Protein AF-A0A949XY39-F1 (afdb_monomer)

Secondary structure (DSSP, 8-state):
-------------SSS-TT---SSHHHHHHHHHHHHT----SHHHHHHHHHHHHHHHHHHHHHHHHHHHHHHH-TT-HHHHT-

Radius of gyration: 17.5 Å; Cα contacts (8 Å, |Δi|>4): 34; chains: 1; bounding box: 54×21×43 Å

Sequence (83 aa):
MSIVAYVPQTFPRRWLPADAPLTTWGQIEPWYRRLLDRPIDSARALEDWLFDVGELNGAVGQEGVRRYIAMTCQTDDPEREAA

Nearest PDB structures (foldseek):
  8h1j-assembly1_A  TM=6.713E-01  e=9.057E+00  Deinococcus radiodurans R1 = ATCC 13939 = DSM 20539

Structure (mmCIF, N/CA/C/O backbone):
data_AF-A0A949XY39-F1
#
_entry.id   AF-A0A949XY39-F1
#
loop_
_atom_site.group_PDB
_atom_site.id
_atom_site.type_symbol
_atom_site.label_atom_id
_atom_site.label_alt_id
_atom_site.label_comp_id
_atom_site.label_asym_id
_atom_site.label_entity_id
_atom_site.label_seq_id
_atom_site.pdbx_PDB_ins_code
_atom_site.Cartn_x
_atom_site.Cartn_y
_atom_site.Cartn_z
_atom_site.occupancy
_atom_site.B_iso_or_equiv
_atom_site.auth_seq_id
_atom_site.auth_comp_id
_atom_site.auth_asym_id
_atom_site.auth_atom_id
_atom_site.pdbx_PDB_model_num
ATOM 1 N N . MET A 1 1 ? 40.040 -16.921 9.697 1.00 59.66 1 MET A N 1
ATOM 2 C CA . MET A 1 1 ? 39.088 -15.791 9.684 1.00 59.66 1 MET A CA 1
ATOM 3 C C . MET A 1 1 ? 37.695 -16.390 9.561 1.00 59.66 1 MET A C 1
ATOM 5 O O . MET A 1 1 ? 37.433 -17.014 8.544 1.00 59.66 1 MET A O 1
ATOM 9 N N . SER A 1 2 ? 36.866 -16.341 10.607 1.00 69.06 2 SER A N 1
ATOM 10 C CA . SER A 1 2 ? 35.503 -16.888 10.530 1.00 69.06 2 SER A CA 1
ATOM 11 C C . SER A 1 2 ? 34.617 -15.863 9.831 1.00 69.06 2 SER A C 1
ATOM 13 O O . SER A 1 2 ? 34.506 -14.734 10.306 1.00 69.06 2 SER A O 1
ATOM 15 N N . ILE A 1 3 ? 34.065 -16.218 8.673 1.00 77.12 3 ILE A N 1
ATOM 16 C CA . ILE A 1 3 ? 33.174 -15.342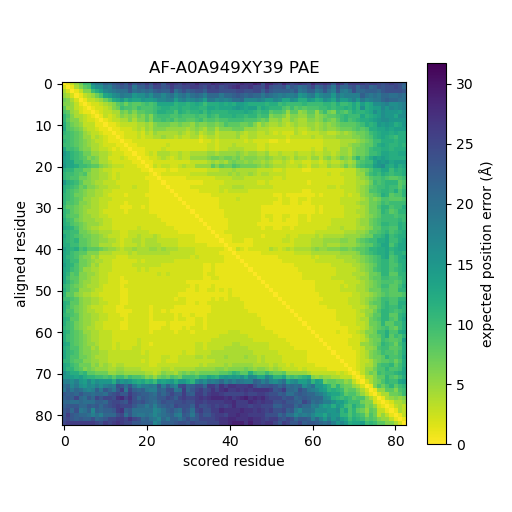 7.911 1.00 77.12 3 ILE A CA 1
ATOM 17 C C . ILE A 1 3 ? 31.767 -15.591 8.446 1.00 77.12 3 ILE A C 1
ATOM 19 O O . ILE A 1 3 ? 31.182 -16.643 8.199 1.00 77.12 3 ILE A O 1
ATOM 23 N N . VAL A 1 4 ? 31.232 -14.641 9.209 1.00 79.94 4 VAL A N 1
ATOM 24 C CA . VAL A 1 4 ? 29.809 -14.650 9.556 1.00 79.94 4 VAL A CA 1
ATOM 25 C C . VAL A 1 4 ? 29.056 -14.143 8.332 1.00 79.94 4 VAL A C 1
ATOM 27 O O . VAL A 1 4 ? 29.208 -12.986 7.943 1.00 79.94 4 VAL A O 1
ATOM 30 N N . ALA A 1 5 ? 28.280 -15.018 7.697 1.00 84.31 5 ALA A N 1
ATOM 31 C CA . ALA A 1 5 ? 27.382 -14.617 6.625 1.00 84.31 5 ALA A CA 1
ATOM 32 C C . ALA A 1 5 ? 26.279 -13.718 7.199 1.00 84.31 5 ALA A C 1
ATOM 34 O O . ALA A 1 5 ? 25.625 -14.071 8.181 1.00 84.31 5 ALA A O 1
ATOM 35 N N . TYR A 1 6 ? 26.074 -12.552 6.588 1.00 86.56 6 TYR A N 1
ATOM 36 C CA . TYR A 1 6 ? 24.939 -11.698 6.912 1.00 86.56 6 TYR A CA 1
ATOM 37 C C . TYR A 1 6 ? 23.645 -12.374 6.452 1.00 86.56 6 TYR A C 1
ATOM 39 O O . TYR A 1 6 ? 23.497 -12.702 5.274 1.00 86.56 6 TYR A O 1
ATOM 47 N N . VAL A 1 7 ? 22.707 -12.557 7.381 1.00 88.75 7 VAL A N 1
ATOM 48 C CA . VAL A 1 7 ? 21.342 -12.996 7.087 1.00 88.75 7 VAL A CA 1
ATOM 49 C C . VAL A 1 7 ? 20.411 -11.822 7.395 1.00 88.75 7 VAL A C 1
ATOM 51 O O . VAL A 1 7 ? 20.297 -11.444 8.565 1.00 88.75 7 VAL A O 1
ATOM 54 N N . PRO A 1 8 ? 19.771 -11.205 6.387 1.00 86.31 8 PRO A N 1
ATOM 55 C CA . PRO A 1 8 ? 18.843 -10.111 6.631 1.00 86.31 8 PRO A CA 1
ATOM 56 C C . PRO A 1 8 ? 17.610 -10.607 7.387 1.00 86.31 8 PRO A C 1
ATOM 58 O O . PRO A 1 8 ? 17.105 -11.705 7.142 1.00 86.31 8 PRO A O 1
ATOM 61 N N . GLN A 1 9 ? 17.091 -9.768 8.283 1.00 88.56 9 GLN A N 1
ATOM 62 C CA . GLN A 1 9 ? 15.765 -9.990 8.853 1.00 88.56 9 GLN A CA 1
ATOM 63 C C . GLN A 1 9 ? 14.713 -9.872 7.747 1.00 88.56 9 GLN A C 1
ATOM 65 O O . GLN A 1 9 ? 14.808 -9.003 6.879 1.00 88.56 9 GLN A O 1
ATOM 70 N N . THR A 1 10 ? 13.715 -10.752 7.780 1.00 85.25 10 THR A N 1
ATOM 71 C CA . THR A 1 10 ? 12.623 -10.764 6.804 1.00 85.25 10 THR A CA 1
ATOM 72 C C . THR A 1 10 ? 11.321 -10.353 7.474 1.00 85.25 10 THR A C 1
ATOM 74 O O . THR A 1 10 ? 11.059 -10.701 8.623 1.00 85.25 10 THR A O 1
ATOM 77 N N . PHE A 1 11 ? 10.506 -9.604 6.738 1.00 83.62 11 PHE A N 1
ATOM 78 C CA . PHE A 1 11 ? 9.193 -9.143 7.174 1.00 83.62 11 PHE A CA 1
ATOM 79 C C . PHE A 1 11 ? 8.181 -9.605 6.123 1.00 83.62 11 PHE A C 1
ATOM 81 O O . PHE A 1 11 ? 7.960 -8.896 5.139 1.00 83.62 11 PHE A O 1
ATOM 88 N N . PRO A 1 12 ? 7.660 -10.842 6.236 1.00 88.81 12 PRO A N 1
ATOM 89 C CA . PRO A 1 12 ? 6.720 -11.367 5.256 1.00 88.81 12 PRO A CA 1
ATOM 90 C C . PRO A 1 12 ? 5.424 -10.557 5.282 1.00 88.81 12 PRO A C 1
ATOM 92 O O . PRO A 1 12 ? 4.967 -10.145 6.350 1.00 88.81 12 PRO A O 1
ATOM 95 N N . ARG A 1 13 ? 4.829 -10.365 4.100 1.00 91.25 13 ARG A N 1
ATOM 96 C CA . ARG A 1 13 ? 3.530 -9.701 3.968 1.00 91.25 13 ARG A CA 1
ATOM 97 C C . ARG A 1 13 ? 2.458 -10.512 4.690 1.00 91.25 13 ARG A C 1
ATOM 99 O O . ARG A 1 13 ? 2.450 -11.742 4.611 1.00 91.25 13 ARG A O 1
ATOM 106 N N . ARG A 1 14 ? 1.573 -9.824 5.402 1.00 92.44 14 ARG A N 1
ATOM 107 C CA . ARG A 1 14 ? 0.496 -10.421 6.200 1.00 92.44 14 ARG A CA 1
ATOM 108 C C . ARG A 1 14 ? -0.877 -10.137 5.616 1.00 92.44 14 ARG A C 1
ATOM 110 O O . ARG A 1 14 ? -1.766 -10.973 5.759 1.00 92.44 14 ARG A O 1
ATOM 117 N N . TRP A 1 15 ? -1.052 -8.984 4.985 1.00 95.38 15 TRP A N 1
ATOM 118 C CA . TRP A 1 15 ? -2.334 -8.527 4.464 1.00 95.38 15 TRP A CA 1
ATOM 119 C C . TRP A 1 15 ? -2.385 -8.584 2.937 1.00 95.38 15 TRP A C 1
ATOM 121 O O . TRP A 1 15 ? -3.355 -9.065 2.348 1.00 95.38 15 TRP A O 1
ATOM 131 N N . LEU A 1 16 ? -1.318 -8.132 2.288 1.00 95.31 16 LEU A N 1
ATOM 132 C CA . LEU A 1 16 ? -1.154 -8.151 0.849 1.00 95.31 16 LEU A CA 1
ATOM 133 C C . LEU A 1 16 ? -0.583 -9.510 0.396 1.00 95.31 16 LEU A C 1
ATOM 135 O O . LEU A 1 16 ? 0.400 -9.984 0.971 1.00 95.31 16 LEU A O 1
ATOM 139 N N . PRO A 1 17 ? -1.114 -10.130 -0.675 1.00 94.62 17 PRO A N 1
ATOM 140 C CA . PRO A 1 17 ? -0.504 -11.315 -1.268 1.00 94.62 17 PRO A CA 1
ATOM 141 C C . PRO A 1 17 ? 0.972 -11.090 -1.627 1.00 94.62 17 PRO A C 1
ATOM 143 O O . PRO A 1 17 ? 1.375 -10.017 -2.095 1.00 94.62 17 PRO A O 1
ATOM 146 N N . ALA A 1 18 ? 1.797 -12.116 -1.412 1.00 88.94 18 ALA A N 1
ATOM 147 C CA . ALA A 1 18 ? 3.234 -12.061 -1.683 1.00 88.94 18 ALA A CA 1
ATOM 148 C C . ALA A 1 18 ? 3.545 -11.777 -3.164 1.00 88.94 18 ALA A C 1
ATOM 150 O O . ALA A 1 18 ? 4.511 -11.084 -3.473 1.00 88.94 18 ALA A O 1
ATOM 151 N N . ASP A 1 19 ? 2.691 -12.264 -4.058 1.00 89.12 19 ASP A N 1
ATOM 152 C CA . ASP A 1 19 ? 2.775 -12.177 -5.514 1.00 89.12 19 ASP A CA 1
ATOM 153 C C . ASP A 1 19 ? 1.845 -11.111 -6.118 1.00 89.12 19 ASP A C 1
ATOM 155 O O . ASP A 1 19 ? 1.659 -11.076 -7.333 1.00 89.12 19 ASP A O 1
ATOM 159 N N . ALA A 1 20 ? 1.270 -10.224 -5.293 1.00 90.81 20 ALA A N 1
ATOM 160 C CA . ALA A 1 20 ? 0.402 -9.153 -5.776 1.00 90.81 20 ALA A CA 1
ATOM 161 C C . ALA A 1 20 ? 1.130 -8.311 -6.846 1.00 90.81 20 ALA A C 1
ATOM 163 O O . ALA A 1 20 ? 2.163 -7.703 -6.535 1.00 90.81 20 ALA A O 1
ATOM 164 N N . PRO A 1 21 ? 0.615 -8.245 -8.090 1.00 89.06 21 PRO A N 1
ATOM 165 C CA . PRO A 1 21 ? 1.233 -7.444 -9.132 1.00 89.06 21 PRO A CA 1
ATOM 166 C C . PRO A 1 21 ? 0.955 -5.971 -8.823 1.00 89.06 21 PRO A C 1
ATOM 168 O O . PRO A 1 21 ? -0.194 -5.547 -8.795 1.00 89.06 21 PRO A O 1
ATOM 171 N N . LEU A 1 22 ? 1.998 -5.195 -8.535 1.00 94.94 22 LEU A N 1
ATOM 172 C CA . LEU A 1 22 ? 1.903 -3.767 -8.206 1.00 94.94 22 LEU A CA 1
ATOM 173 C C . LEU A 1 22 ? 2.628 -2.933 -9.264 1.00 94.94 22 LEU A C 1
ATOM 175 O O . LEU A 1 22 ? 3.424 -2.049 -8.954 1.00 94.94 22 LEU A O 1
ATOM 179 N N . THR A 1 23 ? 2.404 -3.265 -10.537 1.00 93.88 23 THR A N 1
ATOM 180 C CA . THR A 1 23 ? 3.165 -2.690 -11.652 1.00 93.88 23 THR A CA 1
ATOM 181 C C . THR A 1 23 ? 2.412 -1.610 -12.414 1.00 93.88 23 THR A C 1
ATOM 183 O O . THR A 1 23 ? 3.018 -0.840 -13.157 1.00 93.88 23 THR A O 1
ATOM 186 N N . THR A 1 24 ? 1.102 -1.519 -12.241 1.00 95.56 24 THR A N 1
ATOM 187 C CA . THR A 1 24 ? 0.278 -0.501 -12.895 1.00 95.56 24 THR A CA 1
ATOM 188 C C . THR A 1 24 ? -0.710 0.077 -11.903 1.00 95.56 24 THR A C 1
ATOM 190 O O . THR A 1 24 ? -1.121 -0.597 -10.956 1.00 95.56 24 THR A O 1
ATOM 193 N N . TRP A 1 25 ? -1.144 1.316 -12.139 1.00 95.12 25 TRP A N 1
ATOM 194 C CA . TRP A 1 25 ? -2.140 1.947 -11.278 1.00 95.12 25 TRP A CA 1
ATOM 195 C C . TRP A 1 25 ? -3.419 1.107 -11.156 1.00 95.12 25 TRP A C 1
ATOM 197 O O . TRP A 1 25 ? -3.908 0.914 -10.050 1.00 95.12 25 TRP A O 1
ATOM 207 N N . GLY A 1 26 ? -3.896 0.504 -12.251 1.00 97.38 26 GLY A N 1
ATOM 208 C CA . GLY A 1 26 ? -5.090 -0.350 -12.233 1.00 97.38 26 GLY A CA 1
ATOM 209 C C . GLY A 1 26 ? -4.983 -1.580 -11.320 1.00 97.38 26 GLY A C 1
ATOM 210 O O . GLY A 1 26 ? -6.001 -2.076 -10.847 1.00 97.38 26 GLY A O 1
ATOM 211 N N . GLN A 1 27 ? -3.769 -2.058 -11.031 1.00 96.25 27 GLN A N 1
ATOM 212 C CA . GLN A 1 27 ? -3.547 -3.142 -10.070 1.00 96.25 27 GLN A CA 1
ATOM 213 C C . GLN A 1 27 ? -3.353 -2.635 -8.635 1.00 96.25 27 GLN A C 1
ATOM 215 O O . GLN A 1 27 ? -3.699 -3.336 -7.687 1.00 96.25 27 GLN A O 1
ATOM 220 N N . ILE A 1 28 ? -2.797 -1.432 -8.475 1.00 97.44 28 ILE A N 1
ATOM 221 C CA . ILE A 1 28 ? -2.484 -0.815 -7.180 1.00 97.44 28 ILE A CA 1
ATOM 222 C C . ILE A 1 28 ? -3.740 -0.204 -6.544 1.00 97.44 28 ILE A C 1
ATOM 224 O O . ILE A 1 28 ? -4.024 -0.429 -5.368 1.00 97.44 28 ILE A O 1
ATOM 228 N N . GL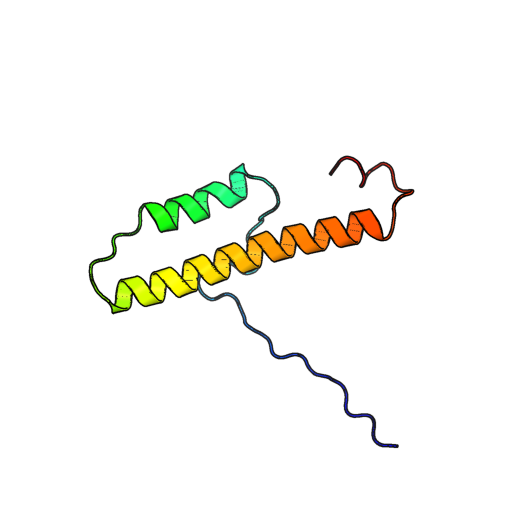U A 1 29 ? -4.515 0.546 -7.325 1.00 97.69 29 GLU A N 1
ATOM 229 C CA . GLU A 1 29 ? -5.681 1.304 -6.873 1.00 97.69 29 GLU A CA 1
ATOM 230 C C . GLU A 1 29 ? -6.691 0.481 -6.057 1.00 97.69 29 GLU A C 1
ATOM 232 O O . GLU A 1 29 ? -7.121 0.962 -5.003 1.00 97.69 29 GLU A O 1
ATOM 237 N N . PRO A 1 30 ? -7.066 -0.752 -6.460 1.00 97.62 30 PRO A N 1
ATOM 238 C CA . PRO A 1 30 ? -8.041 -1.535 -5.707 1.00 97.62 30 PRO A CA 1
ATOM 239 C C . PRO A 1 30 ? -7.610 -1.808 -4.261 1.00 97.62 30 PRO A C 1
ATOM 241 O O . PRO A 1 30 ? -8.465 -1.907 -3.383 1.00 97.62 30 PRO A O 1
ATOM 244 N N . TRP A 1 31 ? -6.306 -1.902 -3.985 1.00 97.50 31 TRP A N 1
ATOM 245 C CA . TRP A 1 31 ? -5.791 -2.107 -2.629 1.00 97.50 31 TRP A CA 1
ATOM 246 C C . TRP A 1 31 ? -5.944 -0.862 -1.764 1.00 97.50 31 TRP A C 1
ATOM 248 O O . TRP A 1 31 ? -6.384 -0.967 -0.620 1.00 97.50 31 TRP A O 1
ATOM 258 N N . TYR A 1 32 ? -5.668 0.317 -2.322 1.00 97.69 32 TYR A N 1
ATOM 259 C CA . TYR A 1 32 ? -5.915 1.573 -1.618 1.00 97.69 32 TYR A CA 1
ATOM 260 C C . TYR A 1 32 ? -7.406 1.802 -1.380 1.00 97.69 32 TYR A C 1
ATOM 262 O O . TYR A 1 32 ? -7.783 2.170 -0.272 1.00 97.69 32 TYR A O 1
ATOM 270 N N . ARG A 1 33 ? -8.273 1.504 -2.358 1.00 98.25 33 ARG A N 1
ATOM 271 C CA . ARG A 1 33 ? -9.730 1.590 -2.155 1.00 98.25 33 ARG A CA 1
ATOM 272 C C . ARG A 1 33 ? -10.209 0.670 -1.031 1.00 98.25 33 ARG A C 1
ATOM 274 O O . ARG A 1 33 ? -10.935 1.124 -0.160 1.00 98.25 33 ARG A O 1
ATOM 281 N N . ARG A 1 34 ? -9.714 -0.573 -0.954 1.00 97.31 34 ARG A N 1
ATOM 282 C CA . ARG A 1 34 ? -10.021 -1.488 0.166 1.00 97.31 34 ARG A CA 1
ATOM 283 C C . ARG A 1 34 ? -9.636 -0.932 1.538 1.00 97.31 34 ARG A C 1
ATOM 285 O O . ARG A 1 34 ? -10.281 -1.289 2.519 1.00 97.31 34 ARG A O 1
ATOM 292 N N . LEU A 1 35 ? -8.578 -0.125 1.630 1.00 97.69 35 LEU A N 1
ATOM 293 C CA . LEU A 1 35 ? -8.201 0.549 2.875 1.00 97.69 35 LEU A CA 1
ATOM 294 C C . LEU A 1 35 ? -9.094 1.758 3.154 1.00 97.69 35 LEU A C 1
ATOM 296 O O . LEU A 1 35 ? -9.474 1.956 4.303 1.00 97.69 35 LEU A O 1
ATOM 300 N N . LEU A 1 36 ? -9.440 2.539 2.130 1.00 97.69 36 LEU A N 1
ATOM 301 C CA . LEU A 1 36 ? -10.318 3.708 2.256 1.00 97.69 36 LEU A CA 1
ATOM 302 C C . LEU A 1 36 ? -11.748 3.327 2.654 1.00 97.69 36 LEU A C 1
ATOM 304 O O . LEU A 1 36 ? -12.353 4.005 3.477 1.00 97.69 36 LEU A O 1
ATOM 308 N N . ASP A 1 37 ? -12.260 2.226 2.108 1.00 97.75 37 ASP A N 1
ATOM 309 C CA . ASP A 1 37 ? -13.617 1.741 2.367 1.00 97.75 37 ASP A CA 1
ATOM 310 C C . ASP A 1 37 ? -13.721 0.943 3.680 1.00 97.75 37 ASP A C 1
ATOM 312 O O . ASP A 1 37 ? -14.814 0.533 4.081 1.00 97.75 37 ASP A O 1
ATOM 316 N N . ARG A 1 38 ? -12.595 0.679 4.360 1.00 97.12 38 ARG A N 1
ATOM 317 C CA . ARG A 1 38 ? -12.587 -0.118 5.588 1.00 97.12 38 ARG A CA 1
ATOM 318 C C . ARG A 1 38 ? -13.123 0.710 6.765 1.00 97.12 38 ARG A C 1
ATOM 320 O O . ARG A 1 38 ? -12.528 1.736 7.093 1.00 97.12 38 ARG A O 1
ATOM 327 N N . PRO A 1 39 ? -14.181 0.257 7.463 1.00 97.12 39 PRO A N 1
ATOM 328 C CA . PRO A 1 39 ? -14.640 0.927 8.672 1.00 97.12 39 PRO A CA 1
ATOM 329 C C . PRO A 1 39 ? -13.608 0.780 9.797 1.00 97.12 39 PRO A C 1
ATOM 331 O O . PRO A 1 39 ? -13.022 -0.286 9.985 1.00 97.12 39 PRO A O 1
ATOM 334 N N . ILE A 1 40 ? -13.417 1.854 10.561 1.00 97.88 40 ILE A N 1
ATOM 335 C CA . ILE A 1 40 ? -12.554 1.889 11.744 1.00 97.88 40 ILE A CA 1
ATOM 336 C C . ILE A 1 40 ? -13.437 2.243 12.939 1.00 97.88 40 ILE A C 1
ATOM 338 O O . ILE A 1 40 ? -13.819 3.396 13.126 1.00 97.88 40 ILE A O 1
ATOM 342 N N . ASP A 1 41 ? -13.791 1.235 13.728 1.00 97.44 41 ASP A N 1
ATOM 343 C CA . ASP A 1 41 ? -14.751 1.323 14.836 1.00 97.44 41 ASP A CA 1
ATOM 344 C C . ASP A 1 41 ? -14.095 1.227 16.224 1.00 97.44 41 ASP A C 1
ATOM 346 O O . ASP A 1 41 ? -14.759 1.353 17.254 1.00 97.44 41 ASP A O 1
ATOM 350 N N . SER A 1 42 ? -12.782 1.006 16.265 1.00 98.31 42 SER A N 1
ATOM 351 C CA . SER A 1 42 ? -12.026 0.797 17.493 1.00 98.31 42 SER A CA 1
ATOM 352 C C . SER A 1 42 ? -10.562 1.200 17.329 1.00 98.31 42 SER A C 1
ATOM 354 O O . SER A 1 42 ? -10.022 1.244 16.222 1.00 98.31 42 SER A O 1
ATOM 356 N N . ALA A 1 43 ? -9.887 1.446 18.456 1.00 98.38 43 ALA A N 1
ATOM 357 C CA . ALA A 1 43 ? -8.445 1.694 18.469 1.00 98.38 43 ALA A CA 1
ATOM 358 C C . ALA A 1 43 ? -7.664 0.519 17.860 1.00 98.38 43 ALA A C 1
ATOM 360 O O . ALA A 1 43 ? -6.714 0.727 17.111 1.00 98.38 43 ALA A O 1
ATOM 361 N N . ARG A 1 44 ? -8.114 -0.718 18.112 1.00 98.06 44 ARG A N 1
ATOM 362 C CA . ARG A 1 44 ? -7.486 -1.905 17.533 1.00 98.06 44 ARG A CA 1
ATOM 363 C C . ARG A 1 44 ? -7.646 -1.961 16.014 1.00 98.06 44 ARG A C 1
ATOM 365 O O . ARG A 1 44 ? -6.667 -2.212 15.320 1.00 98.06 44 ARG A O 1
ATOM 372 N N . ALA A 1 45 ? -8.845 -1.677 15.502 1.00 97.81 45 ALA A N 1
ATOM 373 C CA . ALA A 1 45 ? -9.081 -1.608 14.062 1.00 97.81 45 ALA A CA 1
ATOM 374 C C . ALA A 1 45 ? -8.215 -0.529 13.390 1.00 97.81 45 ALA A C 1
ATOM 376 O O . ALA A 1 45 ? -7.726 -0.741 12.282 1.00 97.81 45 ALA A O 1
ATOM 377 N N . LEU A 1 46 ? -7.982 0.601 14.071 1.00 98.25 46 LEU A N 1
ATOM 378 C CA . LEU A 1 46 ? -7.086 1.651 13.587 1.00 98.25 46 LEU A CA 1
ATOM 379 C C . LEU A 1 46 ? -5.630 1.173 13.523 1.00 98.25 46 LEU A C 1
ATOM 381 O O . LEU A 1 46 ? -4.962 1.408 12.521 1.00 98.25 46 LEU A O 1
ATOM 385 N N . GLU A 1 47 ? -5.135 0.495 14.560 1.00 98.12 47 GLU A N 1
ATOM 386 C CA . GLU A 1 47 ? -3.782 -0.079 14.559 1.00 98.12 47 GLU A CA 1
ATOM 387 C C . GLU A 1 47 ? -3.590 -1.074 13.412 1.00 98.12 47 GLU A C 1
ATOM 389 O O . GLU A 1 47 ? -2.618 -0.969 12.666 1.00 98.12 47 GLU A O 1
ATOM 394 N N . ASP A 1 48 ? -4.523 -2.012 13.238 1.00 97.38 48 ASP A N 1
ATOM 395 C CA . ASP A 1 48 ? -4.450 -3.005 12.162 1.00 97.38 48 ASP A CA 1
ATOM 396 C C . ASP A 1 48 ? -4.496 -2.326 10.780 1.00 97.38 48 ASP A C 1
ATOM 398 O O . ASP A 1 48 ? -3.721 -2.669 9.888 1.00 97.38 48 ASP A O 1
ATOM 402 N N . TRP A 1 49 ? -5.325 -1.289 10.615 1.00 98.00 49 TRP A N 1
ATOM 403 C CA . TRP A 1 49 ? -5.340 -0.473 9.398 1.00 98.00 49 TRP A CA 1
ATOM 404 C C . TRP A 1 49 ? -3.999 0.238 9.144 1.00 98.00 49 TRP A C 1
ATOM 406 O O . TRP A 1 49 ? -3.532 0.266 8.005 1.00 98.00 49 TRP A O 1
ATOM 416 N N . LEU A 1 50 ? -3.352 0.772 10.189 1.00 98.12 50 LEU A N 1
ATOM 417 C CA . LEU A 1 50 ? -2.038 1.421 10.092 1.00 98.12 50 LEU A CA 1
ATOM 418 C C . LEU A 1 50 ? -0.938 0.442 9.655 1.00 98.12 50 LEU A C 1
ATOM 420 O O . LEU A 1 50 ? -0.062 0.810 8.868 1.00 98.12 50 LEU A O 1
ATOM 424 N N . PHE A 1 51 ? -0.983 -0.803 10.131 1.00 97.25 51 PHE A N 1
ATOM 425 C CA . PHE A 1 51 ? -0.062 -1.841 9.667 1.00 97.25 51 PHE A CA 1
ATOM 426 C C . PHE A 1 51 ? -0.302 -2.192 8.197 1.00 97.25 51 PHE A C 1
ATOM 428 O O . PHE A 1 51 ? 0.655 -2.232 7.424 1.00 97.25 51 PHE A O 1
ATOM 435 N N . ASP A 1 52 ? -1.558 -2.373 7.792 1.00 97.81 52 ASP A N 1
ATOM 436 C CA . ASP A 1 52 ? -1.903 -2.747 6.418 1.00 97.81 52 ASP A CA 1
ATOM 437 C C . ASP A 1 52 ? -1.543 -1.648 5.404 1.00 97.81 52 ASP A C 1
ATOM 439 O O . ASP A 1 52 ? -0.989 -1.936 4.340 1.00 97.81 52 ASP A O 1
ATOM 443 N N . VAL A 1 53 ? -1.793 -0.371 5.730 1.00 97.62 53 VAL A N 1
ATOM 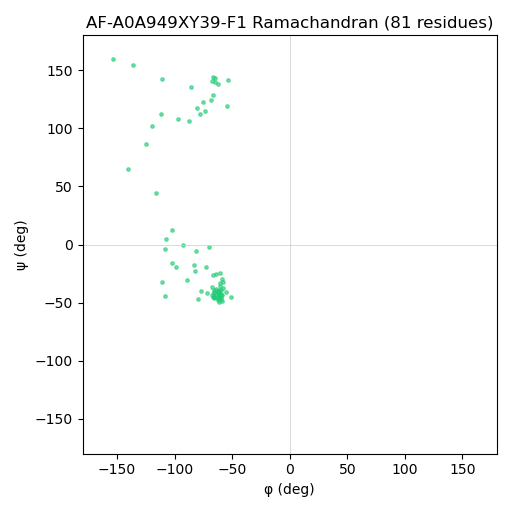444 C CA . VAL A 1 53 ? -1.391 0.751 4.860 1.00 97.62 53 VAL A CA 1
ATOM 445 C C . VAL A 1 53 ? 0.130 0.891 4.791 1.00 97.62 53 VAL A C 1
ATOM 447 O O . VAL A 1 53 ? 0.674 1.178 3.723 1.00 97.62 53 VAL A O 1
ATOM 450 N N . GLY A 1 54 ? 0.832 0.647 5.902 1.00 97.06 54 GLY A N 1
ATOM 451 C CA . GLY A 1 54 ? 2.292 0.615 5.935 1.00 97.06 54 GLY A CA 1
ATOM 452 C C . GLY A 1 54 ? 2.858 -0.485 5.037 1.00 97.06 54 GLY A C 1
ATOM 453 O O . GLY A 1 54 ? 3.768 -0.230 4.247 1.00 97.06 54 GLY A O 1
ATOM 454 N N . GLU A 1 55 ? 2.277 -1.683 5.101 1.00 97.06 55 GLU A N 1
ATOM 455 C CA . GLU A 1 55 ? 2.643 -2.812 4.245 1.00 97.06 55 GLU A CA 1
ATOM 456 C C . GLU A 1 55 ? 2.404 -2.506 2.758 1.00 97.06 55 GLU A C 1
ATOM 458 O O . GLU A 1 55 ? 3.300 -2.730 1.940 1.00 97.06 55 GLU A O 1
ATOM 463 N N . LEU A 1 56 ? 1.245 -1.937 2.401 1.00 97.38 56 LEU A N 1
ATOM 464 C CA . LEU A 1 56 ? 0.932 -1.564 1.017 1.00 97.38 56 LEU A CA 1
ATOM 465 C C . LEU A 1 56 ? 1.907 -0.523 0.468 1.00 97.38 56 LEU A C 1
ATOM 467 O O . LEU A 1 56 ? 2.466 -0.706 -0.613 1.00 97.38 56 LEU A O 1
ATOM 471 N N . ASN A 1 57 ? 2.136 0.550 1.226 1.00 96.88 57 ASN A N 1
ATOM 472 C CA . ASN A 1 57 ? 3.059 1.612 0.839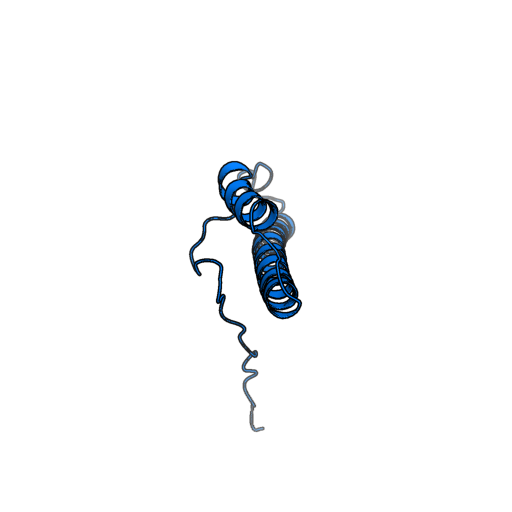 1.00 96.88 57 ASN A CA 1
ATOM 473 C C . ASN A 1 57 ? 4.484 1.075 0.677 1.00 96.88 57 ASN A C 1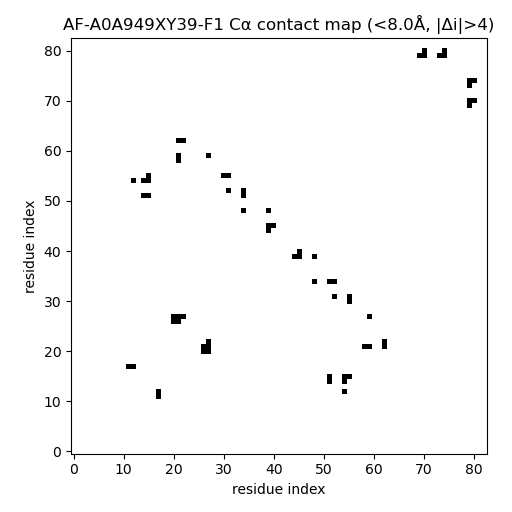
ATOM 475 O O . ASN A 1 57 ? 5.168 1.425 -0.284 1.00 96.88 57 ASN A O 1
ATOM 479 N N . GLY A 1 58 ? 4.915 0.190 1.581 1.00 95.25 58 GLY A N 1
ATOM 480 C CA . GLY A 1 58 ? 6.207 -0.483 1.486 1.00 95.25 58 GLY A CA 1
ATOM 481 C C . GLY A 1 58 ? 6.327 -1.341 0.227 1.00 95.25 58 GLY A C 1
ATOM 482 O O . GLY A 1 58 ? 7.333 -1.260 -0.475 1.00 95.25 58 GLY A O 1
ATOM 483 N N . ALA A 1 59 ? 5.294 -2.119 -0.104 1.00 95.38 59 ALA A N 1
ATOM 484 C CA . ALA A 1 59 ? 5.280 -2.965 -1.294 1.00 95.38 59 ALA A CA 1
ATOM 485 C C . ALA A 1 59 ? 5.298 -2.147 -2.600 1.00 95.38 59 ALA A C 1
ATOM 487 O O . ALA A 1 59 ? 6.100 -2.436 -3.487 1.00 95.38 59 ALA A O 1
ATOM 488 N N . VAL A 1 60 ? 4.476 -1.097 -2.703 1.00 96.19 60 VAL A N 1
ATOM 489 C CA . VAL A 1 60 ? 4.454 -0.196 -3.872 1.00 96.19 60 VAL A CA 1
ATOM 490 C C . VAL A 1 60 ? 5.783 0.553 -4.008 1.00 96.19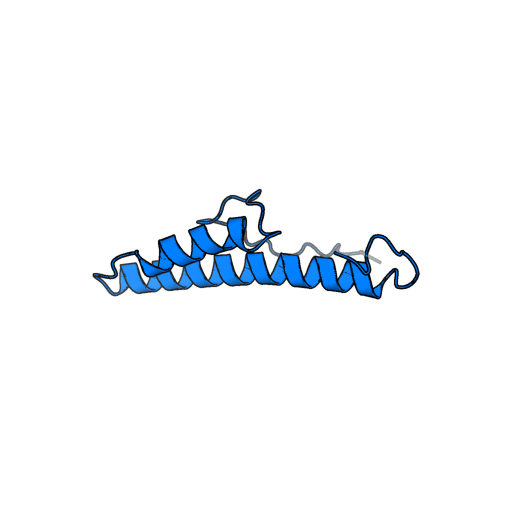 60 VAL A C 1
ATOM 492 O O . VAL A 1 60 ? 6.354 0.616 -5.098 1.00 96.19 60 VAL A O 1
ATOM 495 N N . GLY A 1 61 ? 6.324 1.069 -2.900 1.00 95.25 61 GLY A N 1
ATOM 496 C CA . GLY A 1 61 ? 7.627 1.731 -2.879 1.00 95.25 61 GLY A CA 1
ATOM 497 C C . GLY A 1 61 ? 8.765 0.801 -3.303 1.00 95.25 61 GLY A C 1
ATOM 498 O O . GLY A 1 61 ? 9.642 1.210 -4.062 1.00 95.25 61 GLY A O 1
ATOM 499 N N . GLN A 1 62 ? 8.729 -0.467 -2.883 1.00 93.44 62 GLN A N 1
ATOM 500 C CA . GLN A 1 62 ? 9.703 -1.474 -3.301 1.00 93.44 62 GLN A CA 1
ATOM 501 C C . GLN A 1 62 ? 9.675 -1.705 -4.817 1.00 93.44 62 GLN A C 1
ATOM 503 O O . GLN A 1 62 ? 10.742 -1.767 -5.428 1.00 93.44 62 GLN A O 1
ATOM 508 N N . GLU A 1 63 ? 8.495 -1.809 -5.435 1.00 94.25 63 GLU A N 1
ATOM 509 C CA . GLU A 1 63 ? 8.399 -1.919 -6.897 1.00 94.25 63 GLU A CA 1
ATOM 510 C C . GLU A 1 63 ? 8.964 -0.676 -7.599 1.00 94.25 63 GLU A C 1
ATOM 512 O O . GLU A 1 63 ? 9.713 -0.806 -8.569 1.00 94.25 63 GLU A O 1
ATOM 517 N N . GLY A 1 64 ? 8.694 0.524 -7.074 1.00 92.19 64 GLY A N 1
ATOM 518 C CA . GLY A 1 64 ? 9.276 1.769 -7.586 1.00 92.19 64 GLY A CA 1
ATOM 519 C C . GLY A 1 64 ? 10.806 1.786 -7.512 1.00 92.19 64 GLY A C 1
ATOM 520 O O . GLY A 1 64 ? 11.476 2.075 -8.502 1.00 92.19 64 GLY A O 1
ATOM 521 N N . VAL A 1 65 ? 11.376 1.399 -6.366 1.00 93.31 65 VAL A N 1
ATOM 522 C CA . VAL A 1 65 ? 12.833 1.301 -6.178 1.00 93.31 65 VAL A CA 1
ATOM 523 C C . VAL A 1 65 ? 13.450 0.267 -7.121 1.00 93.31 65 VAL A C 1
ATOM 525 O O . VAL A 1 65 ? 14.494 0.535 -7.710 1.00 93.31 65 VAL A O 1
ATOM 528 N N . ARG A 1 66 ? 12.814 -0.896 -7.316 1.00 90.56 66 ARG A N 1
ATOM 529 C CA . ARG A 1 66 ? 13.308 -1.922 -8.251 1.00 90.56 66 ARG A CA 1
ATOM 530 C C . ARG A 1 66 ? 13.396 -1.395 -9.680 1.00 90.56 66 ARG A C 1
ATOM 532 O O . ARG A 1 66 ? 14.416 -1.609 -10.331 1.00 90.56 66 ARG A O 1
ATOM 539 N N . ARG A 1 67 ? 12.368 -0.683 -10.149 1.00 88.12 67 ARG A N 1
ATOM 540 C CA . ARG A 1 67 ? 12.373 -0.045 -11.476 1.00 88.12 67 ARG A CA 1
ATOM 541 C C . ARG A 1 67 ? 13.444 1.021 -11.587 1.00 88.12 67 ARG A C 1
ATOM 543 O O . ARG A 1 67 ? 14.202 1.018 -12.547 1.00 88.12 67 ARG A O 1
ATOM 550 N N . TYR A 1 68 ? 13.546 1.882 -10.579 1.00 88.00 68 TYR A N 1
ATOM 551 C CA . TYR A 1 68 ? 14.555 2.934 -10.546 1.00 88.00 68 TYR A CA 1
ATOM 552 C C . TYR A 1 68 ? 15.980 2.364 -10.623 1.00 88.00 68 TYR A C 1
ATOM 554 O O . TYR A 1 68 ? 16.808 2.850 -1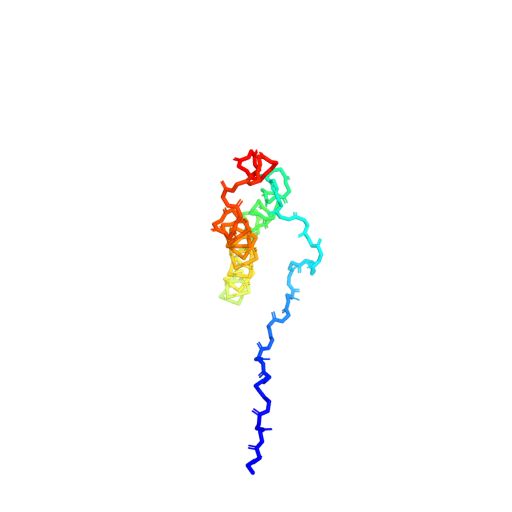1.391 1.00 88.00 68 TYR A O 1
ATOM 562 N N . ILE A 1 69 ? 16.267 1.290 -9.879 1.00 86.81 69 ILE A N 1
ATOM 563 C CA . ILE A 1 69 ? 17.553 0.584 -9.960 1.00 86.81 69 ILE A CA 1
ATOM 564 C C . ILE A 1 69 ? 17.756 0.002 -11.365 1.00 86.81 69 ILE A C 1
ATOM 566 O O . ILE A 1 69 ? 18.812 0.199 -11.959 1.00 86.81 69 ILE A O 1
ATOM 570 N N . ALA A 1 70 ? 16.750 -0.678 -11.922 1.00 83.06 70 ALA A N 1
ATOM 571 C CA . ALA A 1 70 ? 16.847 -1.266 -13.257 1.00 83.06 70 ALA A CA 1
ATOM 572 C C . ALA A 1 70 ? 17.114 -0.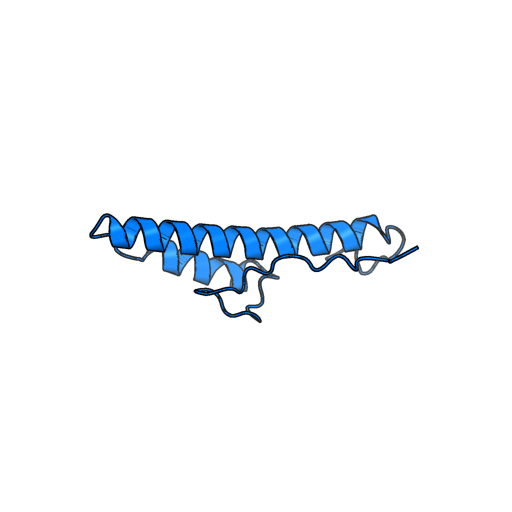215 -14.351 1.00 83.06 70 ALA A C 1
ATOM 574 O O . ALA A 1 70 ? 17.917 -0.476 -15.244 1.00 83.06 70 ALA A O 1
ATOM 575 N N . MET A 1 71 ? 16.489 0.962 -14.244 1.00 78.62 71 MET A N 1
ATOM 576 C CA . MET A 1 71 ? 16.685 2.111 -15.133 1.00 78.62 71 MET A CA 1
ATOM 577 C C . MET A 1 71 ? 18.090 2.720 -14.985 1.00 78.62 71 MET A C 1
ATOM 579 O O . MET A 1 71 ? 18.737 3.039 -15.974 1.00 78.62 71 MET A O 1
ATOM 583 N N . THR A 1 72 ? 18.591 2.875 -13.755 1.00 76.56 72 THR A N 1
ATOM 584 C CA . THR A 1 72 ? 19.876 3.556 -13.494 1.00 76.56 72 THR A CA 1
ATOM 585 C C . THR A 1 72 ? 21.111 2.674 -13.685 1.00 76.56 72 THR A C 1
ATOM 587 O O . THR A 1 72 ? 22.196 3.201 -13.918 1.00 76.56 72 THR A O 1
ATOM 590 N N . CYS A 1 73 ? 20.983 1.347 -13.607 1.00 68.69 73 CYS A N 1
ATOM 591 C CA . CYS A 1 73 ? 22.094 0.423 -13.854 1.00 68.69 73 CYS A CA 1
ATOM 592 C C . CYS A 1 73 ? 22.331 0.108 -15.343 1.00 68.69 73 CYS A C 1
ATOM 594 O O . CYS A 1 73 ? 23.399 -0.405 -15.669 1.00 68.69 73 CYS A O 1
ATOM 596 N N . GLN A 1 74 ? 21.357 0.368 -16.223 1.00 62.03 74 GLN A N 1
ATOM 597 C CA . GLN A 1 74 ? 21.407 0.054 -17.660 1.00 62.03 74 GLN A CA 1
ATOM 598 C C . GLN A 1 74 ? 20.772 1.189 -18.476 1.00 62.03 74 GLN A C 1
ATOM 600 O O . GLN A 1 74 ? 19.730 1.021 -19.103 1.00 62.03 74 GLN A O 1
ATOM 605 N N . THR A 1 75 ? 21.394 2.369 -18.431 1.00 60.34 75 THR A N 1
ATOM 606 C CA . THR A 1 75 ? 20.926 3.589 -19.119 1.00 60.34 75 THR A CA 1
ATOM 607 C C . THR A 1 75 ? 21.054 3.534 -20.648 1.00 60.34 75 THR A C 1
ATOM 609 O O . THR A 1 75 ? 20.726 4.498 -21.326 1.00 60.34 75 THR A O 1
ATOM 612 N N . ASP A 1 76 ? 21.592 2.448 -21.196 1.00 65.62 76 ASP A N 1
ATOM 613 C CA . ASP A 1 76 ? 21.804 2.188 -22.619 1.00 65.62 76 ASP A CA 1
ATOM 614 C C . ASP A 1 76 ? 20.837 1.136 -23.202 1.00 65.62 76 ASP A C 1
ATOM 616 O O . ASP A 1 76 ? 20.952 0.796 -24.380 1.00 65.62 76 ASP A O 1
ATOM 620 N N . ASP A 1 77 ? 19.866 0.651 -22.413 1.00 67.94 77 ASP A N 1
ATOM 621 C CA . ASP A 1 77 ? 18.804 -0.271 -22.846 1.00 67.94 77 ASP A CA 1
ATOM 622 C C . ASP A 1 77 ? 17.493 0.489 -23.179 1.00 67.94 77 ASP A C 1
ATOM 624 O O . ASP A 1 77 ? 16.788 0.942 -22.267 1.00 67.94 77 ASP A O 1
ATOM 628 N N . PRO A 1 78 ? 17.112 0.610 -24.469 1.00 64.31 78 PRO A N 1
ATOM 629 C CA . PRO A 1 78 ? 15.930 1.362 -24.894 1.00 64.31 78 PRO A CA 1
ATOM 630 C C . PRO A 1 78 ? 14.599 0.783 -24.391 1.00 64.31 78 PRO A C 1
ATOM 632 O O . PRO A 1 78 ? 13.623 1.523 -24.275 1.00 64.31 78 PRO A O 1
ATOM 635 N N . GLU A 1 79 ? 14.523 -0.521 -24.092 1.00 62.19 79 GLU A N 1
ATOM 636 C CA . GLU A 1 79 ? 13.283 -1.140 -23.596 1.00 62.19 79 GLU A CA 1
ATOM 637 C C . GLU A 1 79 ? 12.981 -0.744 -22.144 1.00 62.19 79 GLU A C 1
ATOM 639 O O . GLU A 1 79 ? 11.834 -0.837 -21.703 1.00 62.19 79 GLU A O 1
ATOM 644 N N . ARG A 1 80 ? 13.986 -0.266 -21.397 1.00 54.12 80 ARG A N 1
ATOM 645 C CA . ARG A 1 80 ? 13.842 0.122 -19.986 1.00 54.12 80 ARG A CA 1
ATOM 646 C C . ARG A 1 80 ? 13.674 1.616 -19.757 1.00 54.12 80 ARG A C 1
ATOM 648 O O . ARG A 1 80 ? 13.134 1.981 -18.719 1.00 54.12 80 ARG A O 1
ATOM 655 N N . GLU A 1 81 ? 14.055 2.465 -20.712 1.00 55.88 81 GLU A N 1
ATOM 656 C CA . GLU A 1 81 ? 13.705 3.895 -20.673 1.00 55.88 81 GLU A CA 1
ATOM 657 C C . GLU A 1 81 ? 12.193 4.140 -20.831 1.00 55.88 81 GLU A C 1
ATOM 659 O O . GLU A 1 81 ? 11.677 5.150 -20.358 1.00 55.88 81 GLU A O 1
ATOM 664 N N . ALA A 1 82 ? 11.473 3.225 -21.486 1.00 56.72 82 ALA A N 1
ATOM 665 C CA . ALA A 1 82 ? 10.049 3.371 -21.792 1.00 56.72 82 ALA A CA 1
ATOM 666 C C . ALA A 1 82 ? 9.085 2.763 -20.741 1.00 56.72 82 ALA A C 1
ATOM 668 O O . ALA A 1 82 ? 7.870 2.821 -20.949 1.00 56.72 82 ALA A O 1
ATOM 669 N N . ALA A 1 83 ? 9.595 2.161 -19.656 1.00 52.31 83 ALA A N 1
ATOM 670 C CA . ALA A 1 83 ? 8.842 1.357 -18.671 1.00 52.31 83 ALA A CA 1
ATOM 671 C C . ALA A 1 83 ? 8.593 2.064 -17.322 1.00 52.31 83 ALA A C 1
ATOM 673 O O . ALA A 1 83 ? 7.576 1.733 -16.653 1.00 52.31 83 ALA A O 1
#

Solvent-accessible surface area (backbone atoms only — not comparable to full-atom values): 5348 Å² total; per-residue (Å²): 134,88,80,79,78,88,76,80,88,81,82,79,71,86,81,58,65,92,78,62,67,59,84,46,66,86,54,40,49,61,58,56,48,57,58,71,73,50,85,68,91,43,74,65,49,45,52,55,48,52,51,47,53,48,51,50,53,50,53,46,49,47,48,52,50,52,49,50,49,57,36,70,78,43,81,84,44,74,80,52,79,78,108

pLDDT: mean 88.25, std 12.85, range [52.31, 98.38]

Mean predicted aligned error: 7.2 Å

Foldseek 3Di:
DDDDDDDDDDDDDDQDDPPQDLPDCVSLVVLVVVLVPDDDPDPV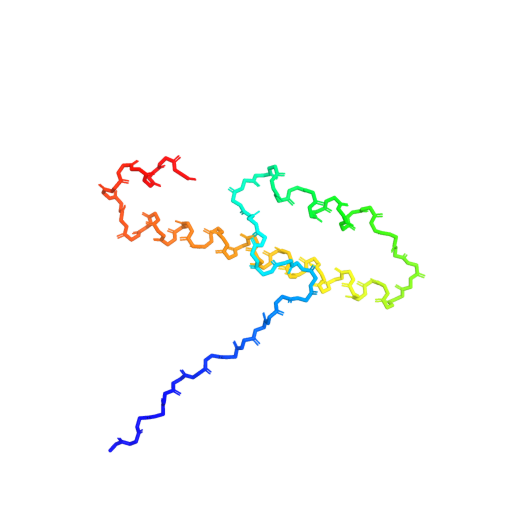SVVVSVVSVVSSVVVNVVVVVVLVCVCVVCVPDPVSVVD